Protein AF-A0A662HBY7-F1 (afdb_monomer)

Mean predicted aligned error: 5.35 Å

Nearest PDB structures (foldseek):
  6m6w-assembly1_F  TM=6.666E-01  e=3.853E-05  Shewanella oneidensis MR-1
  6m6u-assembly1_A  TM=6.411E-01  e=6.366E-05  Shewanella oneidensis MR-1
  3byr-assembly1_A-2  TM=6.290E-01  e=2.049E-02  Thermus thermophilus
  3byp-assembly1_B  TM=6.402E-01  e=2.987E-02  unclassified
  8f6e-assembly1_B  TM=6.772E-01  e=6.754E-02  Shewanella oneidensis

Solvent-accessible surface area (backbone atoms only — not comparable to full-atom values): 8621 Å² total; per-residue (Å²): 144,86,82,70,61,66,64,53,54,53,50,50,51,53,52,49,53,51,51,44,73,73,56,49,94,42,60,28,29,34,32,42,28,42,58,35,58,58,68,70,52,69,53,52,43,37,35,43,37,32,27,69,57,86,65,54,72,72,54,37,56,48,49,24,54,50,52,32,52,53,48,39,71,75,41,74,89,42,47,57,50,52,45,59,30,21,62,64,61,46,57,72,33,58,40,79,82,36,80,56,43,53,48,26,67,23,62,45,80,79,45,78,42,92,59,51,66,60,52,51,51,53,33,32,60,56,31,37,77,41,94,40,73,47,78,53,101,90,46,79,41,53,36,6,63,33,14,48,52,46,31,57,75,72,68,55,128

pLDDT: mean 88.48, std 12.11, range [32.59, 97.38]

Foldseek 3Di:
DPDPPVVVLVVLVVLVVLVCVVPPPFWAFWKWFPDCFQVVDDLETEIETEGQDDDDPVRQVVVQVVSQVVCCVVDPSHGYRYGYYYPVVLLVQLAAPHPCLRCLSDMDTSDHDDCSVVSNLVSLVVLLVDQHWDQDPVGIDRSNVSSVVHCVVVVND

Radius of gyration: 15.5 Å; Cα contacts (8 Å, |Δi|>4): 241; chains: 1; bounding box: 39×32×41 Å

Structure (mmCIF, N/CA/C/O backbone):
data_AF-A0A662HBY7-F1
#
_entry.id   AF-A0A662HBY7-F1
#
loop_
_atom_site.group_PDB
_atom_site.id
_atom_site.type_symbol
_atom_site.label_atom_id
_atom_site.label_alt_id
_atom_site.label_comp_id
_atom_site.label_asym_id
_atom_site.label_entity_id
_atom_site.label_seq_id
_atom_site.pdbx_PDB_ins_code
_atom_site.Cartn_x
_atom_site.Cartn_y
_atom_site.Cartn_z
_atom_site.occupancy
_atom_site.B_iso_or_equiv
_atom_site.auth_seq_id
_atom_site.auth_comp_id
_atom_site.auth_asym_id
_atom_site.auth_atom_id
_atom_site.pdbx_PDB_model_num
ATOM 1 N N . MET A 1 1 ? 23.186 -19.848 5.811 1.00 37.91 1 MET A N 1
ATOM 2 C CA . MET A 1 1 ? 22.537 -18.543 6.080 1.00 37.91 1 MET A CA 1
ATOM 3 C C . MET A 1 1 ? 21.022 -18.743 6.168 1.00 37.91 1 MET A C 1
ATOM 5 O O . MET A 1 1 ? 20.325 -18.551 5.186 1.00 37.91 1 MET A O 1
ATOM 9 N N . GLN A 1 2 ? 20.508 -19.195 7.313 1.00 35.00 2 GLN A N 1
ATOM 10 C CA . GLN A 1 2 ? 19.077 -19.433 7.564 1.00 35.00 2 GLN A CA 1
ATOM 11 C C . GLN A 1 2 ? 18.825 -19.051 9.026 1.00 35.00 2 GLN A C 1
ATOM 13 O O . GLN A 1 2 ? 19.196 -19.794 9.923 1.00 35.00 2 GLN A O 1
ATOM 18 N N . GLY A 1 3 ? 18.330 -17.841 9.281 1.00 32.59 3 GLY A N 1
ATOM 19 C CA . GLY A 1 3 ? 18.175 -17.356 10.663 1.00 32.59 3 GLY A CA 1
ATOM 20 C C . GLY A 1 3 ? 17.545 -15.973 10.822 1.00 32.59 3 GLY A C 1
ATOM 21 O O . GLY A 1 3 ? 17.105 -15.638 11.913 1.00 32.59 3 GLY A O 1
ATOM 22 N N . ARG A 1 4 ? 17.440 -15.169 9.750 1.00 45.69 4 ARG A N 1
ATOM 23 C CA . ARG A 1 4 ? 16.752 -13.858 9.781 1.00 45.69 4 ARG A CA 1
ATOM 24 C C . ARG A 1 4 ? 15.323 -13.874 9.220 1.00 45.69 4 ARG A C 1
ATOM 26 O O . ARG A 1 4 ? 14.601 -12.901 9.396 1.00 45.69 4 ARG A O 1
ATOM 33 N N . THR A 1 5 ? 14.909 -14.945 8.544 1.00 50.84 5 THR A N 1
ATOM 34 C CA . THR A 1 5 ? 13.653 -14.976 7.771 1.00 50.84 5 THR A CA 1
ATOM 35 C C . THR A 1 5 ? 12.410 -15.123 8.653 1.00 50.84 5 THR A C 1
ATOM 37 O O . THR A 1 5 ? 11.430 -14.419 8.425 1.00 50.84 5 THR A O 1
ATOM 40 N N . LEU A 1 6 ? 12.489 -15.945 9.710 1.00 51.16 6 LEU A N 1
ATOM 41 C CA . LEU A 1 6 ? 11.378 -16.203 10.640 1.00 51.16 6 LEU A CA 1
ATOM 42 C C . LEU A 1 6 ? 10.828 -14.916 11.274 1.00 51.16 6 LEU A C 1
ATOM 44 O O . LEU A 1 6 ? 9.619 -14.718 11.306 1.00 51.16 6 LEU A O 1
ATOM 48 N N . GLY A 1 7 ? 11.701 -13.987 11.680 1.00 78.25 7 GLY A N 1
ATOM 49 C CA . GLY A 1 7 ? 11.267 -12.742 12.318 1.00 78.25 7 GLY A CA 1
ATOM 50 C C . GLY A 1 7 ? 10.527 -11.779 11.383 1.00 78.25 7 GLY A C 1
ATOM 51 O O . GLY A 1 7 ? 9.643 -11.058 11.835 1.00 78.25 7 GLY A O 1
ATOM 52 N N . ARG A 1 8 ? 10.853 -11.750 10.081 1.00 82.06 8 ARG A N 1
ATOM 53 C CA . ARG A 1 8 ? 10.205 -10.833 9.123 1.00 82.06 8 ARG A CA 1
ATOM 54 C C . ARG A 1 8 ? 8.820 -11.324 8.721 1.00 82.06 8 ARG A C 1
ATOM 56 O O . ARG A 1 8 ? 7.890 -10.526 8.673 1.00 82.06 8 ARG A O 1
ATOM 63 N N . GLU A 1 9 ? 8.704 -12.612 8.426 1.00 85.25 9 GLU A N 1
ATOM 64 C CA . GLU A 1 9 ? 7.432 -13.224 8.046 1.00 85.25 9 GLU A CA 1
ATOM 65 C C . GLU A 1 9 ? 6.442 -13.181 9.212 1.00 85.25 9 GLU A C 1
ATOM 67 O O . GLU A 1 9 ? 5.323 -12.703 9.049 1.00 85.25 9 GLU A O 1
ATOM 72 N N . GLU A 1 10 ? 6.882 -13.549 10.420 1.00 89.12 10 GLU A N 1
ATOM 73 C CA . GLU A 1 10 ? 6.062 -13.433 11.627 1.00 89.12 10 GLU A CA 1
ATOM 74 C C . GLU A 1 10 ? 5.632 -11.980 11.877 1.00 89.12 10 GLU A C 1
ATOM 76 O O . GLU A 1 10 ? 4.469 -11.707 12.179 1.00 89.12 10 GLU A O 1
ATOM 81 N N . PHE A 1 11 ? 6.547 -11.025 11.698 1.00 89.19 11 PHE A N 1
ATOM 82 C CA . PHE A 1 11 ? 6.244 -9.606 11.836 1.00 89.19 11 PHE A CA 1
ATOM 83 C C . PHE A 1 11 ? 5.155 -9.142 10.857 1.00 89.19 11 PHE A C 1
ATOM 85 O O . PHE A 1 11 ? 4.197 -8.486 11.268 1.00 89.19 11 PHE A O 1
ATOM 92 N N . TYR A 1 12 ? 5.261 -9.513 9.580 1.00 92.31 12 TYR A N 1
ATOM 93 C CA . TYR A 1 12 ? 4.260 -9.177 8.569 1.00 92.31 12 TYR A CA 1
ATOM 94 C C . TYR A 1 12 ? 2.926 -9.890 8.795 1.00 92.31 12 TYR A C 1
ATOM 96 O O . TYR A 1 12 ? 1.884 -9.246 8.694 1.00 92.31 12 TYR A O 1
ATOM 104 N N . ASN A 1 13 ? 2.941 -11.158 9.202 1.00 93.69 13 ASN A N 1
ATOM 105 C CA . ASN A 1 13 ? 1.726 -11.891 9.555 1.00 93.69 13 ASN A CA 1
ATOM 106 C C . ASN A 1 13 ? 1.001 -11.236 10.736 1.00 93.69 13 ASN A C 1
ATOM 108 O O . ASN A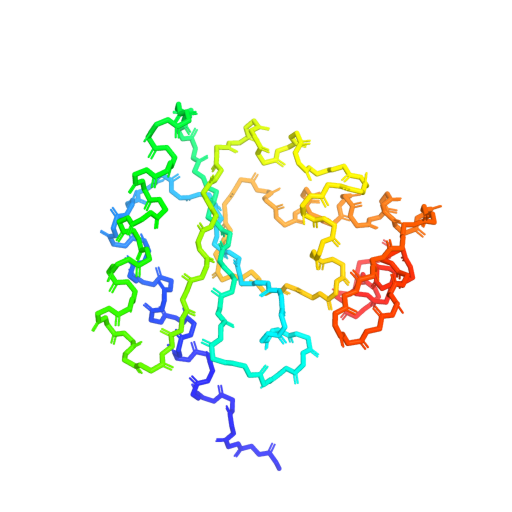 1 13 ? -0.220 -11.101 10.727 1.00 93.69 13 ASN A O 1
ATOM 112 N N . ARG A 1 14 ? 1.739 -10.749 11.739 1.00 94.19 14 ARG A N 1
ATOM 113 C CA . ARG A 1 14 ? 1.146 -10.010 12.862 1.00 94.19 14 ARG A CA 1
ATOM 114 C C . ARG A 1 14 ? 0.551 -8.667 12.432 1.00 94.19 14 ARG A C 1
ATOM 116 O O . ARG A 1 14 ? -0.499 -8.298 12.957 1.00 94.19 14 ARG A O 1
ATOM 123 N N . ILE A 1 15 ? 1.193 -7.939 11.512 1.00 94.25 15 ILE A N 1
ATOM 124 C CA . ILE A 1 15 ? 0.627 -6.705 10.934 1.00 94.25 15 ILE A CA 1
ATOM 125 C C . ILE A 1 15 ? -0.672 -7.028 10.202 1.00 94.25 15 ILE A C 1
ATOM 127 O O . ILE A 1 15 ? -1.692 -6.393 10.468 1.00 94.25 15 ILE A O 1
ATOM 131 N N . LEU A 1 16 ? -0.638 -8.031 9.323 1.00 95.69 16 LEU A N 1
ATOM 132 C CA . LEU A 1 16 ? -1.788 -8.450 8.537 1.00 95.69 16 LEU A CA 1
ATOM 133 C C . LEU A 1 16 ? -2.968 -8.821 9.437 1.00 95.69 16 LEU A C 1
ATOM 135 O O . LEU A 1 16 ? -4.049 -8.260 9.285 1.00 95.69 16 LEU A O 1
ATOM 139 N N . ASN A 1 17 ? -2.744 -9.698 10.417 1.00 95.31 17 ASN A N 1
ATOM 140 C CA . ASN A 1 17 ? -3.783 -10.129 11.349 1.00 95.31 17 ASN A CA 1
ATOM 141 C C . ASN A 1 17 ? -4.391 -8.946 12.107 1.00 95.31 17 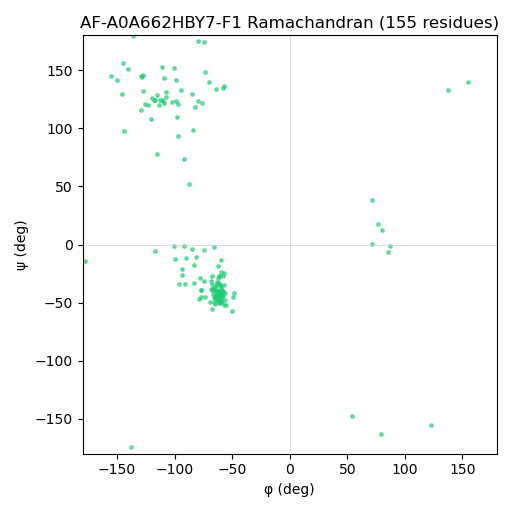ASN A C 1
ATOM 143 O O . ASN A 1 17 ? -5.603 -8.897 12.296 1.00 95.31 17 ASN A O 1
ATOM 147 N N . LEU A 1 18 ? -3.579 -7.966 12.518 1.00 95.25 18 LEU A N 1
ATOM 148 C CA . LEU A 1 18 ? -4.104 -6.768 13.169 1.00 95.25 18 LEU A CA 1
ATOM 149 C C . LEU A 1 18 ? -4.989 -5.952 12.219 1.00 95.25 18 LEU A C 1
ATOM 151 O O . LEU A 1 18 ? -6.061 -5.527 12.631 1.00 95.25 18 LEU A O 1
ATOM 155 N N . ILE A 1 19 ? -4.565 -5.736 10.971 1.00 95.62 19 ILE A N 1
ATOM 156 C CA . ILE A 1 19 ? -5.340 -4.966 9.986 1.00 95.62 19 ILE A CA 1
ATOM 157 C C . ILE A 1 19 ? -6.663 -5.669 9.668 1.00 95.62 19 ILE A C 1
ATOM 159 O O . ILE A 1 19 ? -7.711 -5.030 9.741 1.00 95.62 19 ILE A O 1
ATOM 163 N N . LEU A 1 20 ? -6.631 -6.976 9.390 1.00 94.69 20 LEU A N 1
ATOM 164 C CA . LEU A 1 20 ? -7.837 -7.758 9.108 1.00 94.69 20 LEU A CA 1
ATOM 165 C C . LEU A 1 20 ? -8.803 -7.755 10.300 1.00 94.69 20 LEU A C 1
ATOM 167 O O . LEU A 1 20 ? -9.994 -7.547 10.114 1.00 94.69 20 LEU A O 1
ATOM 171 N N . ASN A 1 21 ? -8.301 -7.871 11.533 1.00 93.88 21 ASN A N 1
ATOM 172 C CA . ASN A 1 21 ? -9.146 -7.794 12.730 1.00 93.88 21 ASN A CA 1
ATOM 173 C C . ASN A 1 21 ? -9.752 -6.398 12.962 1.00 93.88 21 ASN A C 1
ATOM 175 O O . ASN A 1 21 ? -10.780 -6.281 13.624 1.00 93.88 21 ASN A O 1
ATOM 179 N N . LEU A 1 22 ? -9.104 -5.329 12.484 1.00 93.62 22 LEU A N 1
ATOM 180 C CA . LEU A 1 22 ? -9.596 -3.956 12.638 1.00 93.62 22 LEU A CA 1
ATOM 181 C C . LEU A 1 22 ? -10.628 -3.569 11.574 1.00 93.62 22 LEU A C 1
ATOM 183 O O . LEU A 1 22 ? -11.486 -2.737 11.862 1.00 93.62 22 LEU A O 1
ATOM 187 N N . LEU A 1 23 ? -10.499 -4.103 10.358 1.00 89.88 23 LEU A N 1
ATOM 188 C CA . LEU A 1 23 ? -11.242 -3.649 9.174 1.00 89.88 23 LEU A CA 1
ATOM 189 C C . LEU A 1 23 ? -12.177 -4.720 8.582 1.00 89.88 23 LEU A C 1
ATOM 191 O O . LEU A 1 23 ? -12.964 -4.408 7.689 1.00 89.88 23 LEU A O 1
ATOM 195 N N . ASP A 1 24 ? -12.129 -5.943 9.111 1.00 78.69 24 ASP A N 1
ATOM 196 C CA . ASP A 1 24 ? -12.982 -7.081 8.757 1.00 78.69 24 ASP A CA 1
ATOM 197 C C . ASP A 1 24 ? -12.985 -7.399 7.240 1.00 78.69 24 ASP A C 1
ATOM 199 O O . ASP A 1 24 ? -11.973 -7.218 6.554 1.00 78.69 24 ASP A O 1
ATOM 203 N N . ALA A 1 25 ? -14.100 -7.894 6.689 1.00 72.00 25 ALA A N 1
ATOM 204 C CA . ALA A 1 25 ? -14.218 -8.389 5.313 1.00 72.00 25 ALA A CA 1
ATOM 205 C C . ALA A 1 25 ? -14.050 -7.326 4.209 1.00 72.00 25 ALA A C 1
ATOM 207 O O . ALA A 1 25 ? -14.076 -7.666 3.028 1.00 72.00 25 ALA A O 1
ATOM 208 N N . LYS A 1 26 ? -13.860 -6.056 4.576 1.00 87.94 26 LYS A N 1
ATOM 209 C CA . LYS A 1 26 ? -13.787 -4.914 3.653 1.00 87.94 26 LYS A CA 1
ATOM 210 C C . LYS A 1 26 ? -12.418 -4.736 3.008 1.00 87.94 26 LYS A C 1
ATOM 212 O O . LYS A 1 26 ? -12.266 -3.921 2.105 1.00 87.94 26 LYS A O 1
ATOM 217 N N . VAL A 1 27 ? -11.404 -5.452 3.492 1.00 95.81 27 VAL A N 1
ATOM 218 C CA . VAL A 1 27 ? -10.032 -5.336 2.991 1.00 95.81 27 VAL A CA 1
ATOM 219 C C . VAL A 1 27 ? -9.881 -6.131 1.698 1.00 95.81 27 VAL A C 1
ATOM 221 O O . VAL A 1 27 ? -10.094 -7.346 1.676 1.00 95.81 27 VAL A O 1
ATOM 224 N N . LEU A 1 28 ? -9.452 -5.445 0.639 1.00 96.12 28 LEU A N 1
ATOM 225 C CA . LEU A 1 28 ? -9.066 -6.028 -0.645 1.00 96.12 28 LEU A CA 1
ATOM 226 C C . LEU A 1 28 ? -7.557 -6.235 -0.746 1.00 96.12 28 LEU A C 1
ATOM 228 O O . LEU A 1 28 ? -7.108 -7.211 -1.329 1.00 96.12 28 LEU A O 1
ATOM 232 N N . GLY A 1 29 ? -6.749 -5.360 -0.155 1.00 96.69 29 GLY A N 1
ATOM 233 C CA . GLY A 1 29 ? -5.299 -5.485 -0.254 1.00 96.69 29 GLY A CA 1
ATOM 234 C C . GLY A 1 29 ? -4.577 -4.926 0.956 1.00 96.69 29 GLY A C 1
ATOM 235 O O . GLY A 1 29 ? -4.962 -3.890 1.491 1.00 96.69 29 GLY A O 1
ATOM 236 N N . VAL A 1 30 ? -3.511 -5.611 1.369 1.00 97.25 30 VAL A N 1
ATOM 237 C CA . VAL A 1 30 ? -2.543 -5.101 2.346 1.00 97.25 30 VAL A CA 1
ATOM 238 C C . VAL A 1 30 ? -1.156 -5.283 1.763 1.00 97.25 30 VAL A C 1
ATOM 240 O O . VAL A 1 30 ? -0.707 -6.408 1.539 1.00 97.25 30 VAL A O 1
ATOM 243 N N . ILE A 1 31 ? -0.472 -4.174 1.517 1.00 97.25 31 ILE A N 1
ATOM 244 C CA . ILE A 1 31 ? 0.828 -4.151 0.856 1.00 97.25 31 ILE A CA 1
ATOM 245 C C . ILE A 1 31 ? 1.799 -3.361 1.719 1.00 97.25 31 ILE A C 1
ATOM 247 O O . ILE A 1 31 ? 1.505 -2.249 2.149 1.00 97.25 31 ILE A O 1
ATOM 251 N N . VAL A 1 32 ? 2.978 -3.927 1.948 1.00 94.56 32 VAL A N 1
ATOM 252 C CA . VAL A 1 32 ? 4.117 -3.194 2.504 1.00 94.56 32 VAL A CA 1
ATOM 253 C C . VAL A 1 32 ? 4.957 -2.707 1.336 1.00 94.56 32 VAL A C 1
ATOM 255 O O . VAL A 1 32 ? 5.264 -3.488 0.435 1.00 94.56 32 VAL A O 1
ATOM 258 N N . PHE A 1 33 ? 5.363 -1.446 1.344 1.00 91.94 33 PHE A N 1
ATOM 259 C CA . PHE A 1 33 ? 6.242 -0.888 0.319 1.00 91.94 33 PHE A CA 1
ATOM 260 C C . PHE A 1 33 ? 7.317 0.004 0.944 1.00 91.94 33 PHE A C 1
ATOM 262 O O . PHE A 1 33 ? 7.496 0.020 2.162 1.00 91.94 33 PHE A O 1
ATOM 269 N N . GLY A 1 34 ? 8.108 0.661 0.099 1.00 83.44 34 GLY A N 1
ATOM 270 C CA . GLY A 1 34 ? 9.105 1.625 0.549 1.00 83.44 34 GLY A CA 1
ATOM 271 C C . GLY A 1 34 ? 10.397 0.998 1.075 1.00 83.44 34 GLY A C 1
ATOM 272 O O . GLY A 1 34 ? 10.738 -0.156 0.787 1.00 83.44 34 GLY A O 1
ATOM 273 N N . SER A 1 35 ? 11.170 1.810 1.801 1.00 73.56 35 SER A N 1
ATOM 274 C CA . SER A 1 35 ? 12.592 1.549 2.092 1.00 73.56 35 SER A CA 1
ATOM 275 C C . SER A 1 35 ? 12.842 0.248 2.838 1.00 73.56 35 SER A C 1
ATOM 277 O O . SER A 1 35 ? 13.770 -0.482 2.494 1.00 73.56 35 SER A O 1
ATOM 279 N N . ARG A 1 36 ? 11.953 -0.141 3.753 1.00 76.56 36 ARG A N 1
ATOM 280 C CA . ARG A 1 36 ? 12.068 -1.421 4.455 1.00 76.56 36 ARG A CA 1
ATOM 281 C C . ARG A 1 36 ? 11.982 -2.630 3.523 1.00 76.56 36 ARG A C 1
ATOM 283 O O . ARG A 1 36 ? 12.557 -3.675 3.826 1.00 76.56 36 ARG A O 1
ATOM 290 N N . VAL A 1 37 ? 11.277 -2.523 2.395 1.00 74.94 37 VAL A N 1
ATOM 291 C CA . VAL A 1 37 ? 11.178 -3.621 1.425 1.00 74.94 37 VAL A CA 1
ATOM 292 C C . VAL A 1 37 ? 12.430 -3.708 0.564 1.00 74.94 37 VAL A C 1
ATOM 294 O O . VAL A 1 37 ? 12.959 -4.808 0.404 1.00 74.94 37 VAL A O 1
ATOM 297 N N . TYR A 1 38 ? 12.906 -2.580 0.029 1.00 70.69 38 TYR A N 1
ATOM 298 C CA . TYR A 1 38 ? 13.990 -2.586 -0.957 1.00 70.69 38 TYR A CA 1
ATOM 299 C C . TYR A 1 38 ? 15.397 -2.415 -0.362 1.00 70.69 38 TYR A C 1
ATOM 301 O O . TYR A 1 38 ? 16.352 -2.910 -0.955 1.00 70.69 38 TYR A O 1
ATOM 309 N N . MET A 1 39 ? 15.544 -1.768 0.801 1.00 67.88 39 MET A N 1
ATOM 310 C CA . MET A 1 39 ? 16.817 -1.664 1.535 1.00 67.88 39 MET A CA 1
ATOM 311 C C . MET A 1 39 ? 16.981 -2.758 2.597 1.00 67.88 39 MET A C 1
ATOM 313 O O . MET A 1 39 ? 18.101 -3.047 3.000 1.00 67.88 39 MET A O 1
ATOM 317 N N . GLY A 1 40 ? 15.889 -3.378 3.063 1.00 64.50 40 GLY A N 1
ATOM 318 C CA . GLY A 1 40 ? 15.928 -4.401 4.121 1.00 64.50 40 GLY A CA 1
ATOM 319 C C . GLY A 1 40 ? 16.244 -3.860 5.523 1.00 64.50 40 GLY A C 1
ATOM 320 O O . GLY A 1 40 ? 16.265 -4.627 6.485 1.00 64.50 40 GLY A O 1
ATOM 321 N N . GLU A 1 41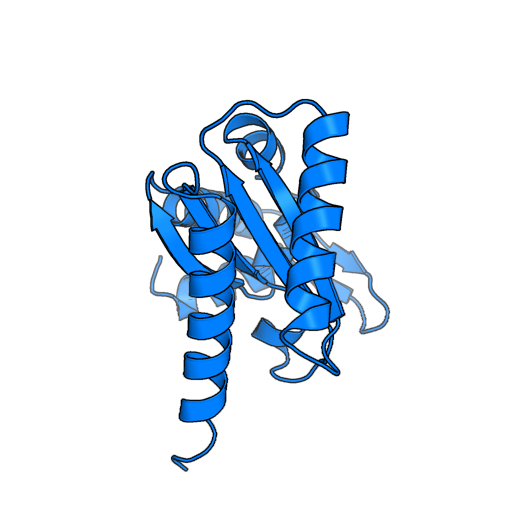 ? 16.439 -2.549 5.641 1.00 63.47 41 GLU A N 1
ATOM 322 C CA . GLU A 1 41 ? 16.727 -1.807 6.864 1.00 63.47 41 GLU A CA 1
ATOM 323 C C . GLU A 1 41 ? 15.754 -0.623 6.957 1.00 63.47 41 GLU A C 1
ATOM 325 O O . GLU A 1 41 ? 15.351 -0.064 5.936 1.00 63.47 41 GLU A O 1
ATOM 330 N N . GLY A 1 42 ? 15.333 -0.265 8.173 1.00 66.50 42 GLY A N 1
ATOM 331 C CA . GLY A 1 42 ? 14.397 0.839 8.402 1.00 66.50 42 GLY A CA 1
ATOM 332 C C . GLY A 1 42 ? 13.326 0.525 9.446 1.00 66.50 42 GLY A C 1
ATOM 333 O O . GLY A 1 42 ? 12.681 -0.530 9.421 1.00 66.50 42 GLY A O 1
ATOM 334 N N . ASN A 1 43 ? 13.127 1.470 10.366 1.00 69.81 43 ASN A N 1
ATOM 335 C CA . ASN A 1 43 ? 12.063 1.397 11.371 1.00 69.81 43 ASN A CA 1
ATOM 336 C C . ASN A 1 43 ? 10.714 1.881 10.831 1.00 69.81 43 ASN A C 1
ATOM 338 O O . ASN A 1 43 ? 9.688 1.537 11.418 1.00 69.81 43 ASN A O 1
ATOM 342 N N . ASP A 1 44 ? 10.723 2.618 9.720 1.00 85.19 44 ASP A N 1
ATOM 343 C CA . ASP A 1 44 ? 9.525 3.128 9.064 1.00 85.19 44 ASP A CA 1
ATOM 344 C C . ASP A 1 44 ? 8.955 2.061 8.120 1.00 85.19 44 ASP A C 1
ATOM 346 O O . ASP A 1 44 ? 9.677 1.432 7.340 1.00 85.19 44 ASP A O 1
ATOM 350 N N . ILE A 1 45 ? 7.660 1.795 8.259 1.00 89.69 45 ILE A N 1
ATOM 351 C CA . ILE A 1 45 ? 6.925 0.785 7.503 1.00 89.69 45 ILE A CA 1
ATOM 352 C C . ILE A 1 45 ? 5.814 1.503 6.756 1.00 89.69 45 ILE A C 1
ATOM 354 O O . ILE A 1 45 ? 4.826 1.913 7.368 1.00 89.69 45 ILE A O 1
ATOM 358 N N . ASP A 1 46 ? 5.974 1.609 5.442 1.00 93.12 46 ASP A N 1
ATOM 359 C CA . ASP A 1 46 ? 4.951 2.151 4.561 1.00 93.12 46 ASP A CA 1
ATOM 360 C C . ASP A 1 46 ? 3.937 1.046 4.239 1.00 93.12 46 ASP A C 1
ATOM 362 O O . ASP A 1 46 ? 4.281 -0.013 3.697 1.00 93.12 46 ASP A O 1
ATOM 366 N N . LEU A 1 47 ? 2.685 1.269 4.627 1.00 95.81 47 LEU A N 1
ATOM 367 C CA . LEU A 1 47 ? 1.568 0.352 4.443 1.00 95.81 47 LEU A CA 1
ATOM 368 C C . LEU A 1 47 ? 0.536 0.968 3.517 1.00 95.81 47 LEU A C 1
ATOM 370 O O . LEU A 1 47 ? 0.057 2.073 3.749 1.00 95.81 47 LEU A O 1
ATOM 374 N N . LEU A 1 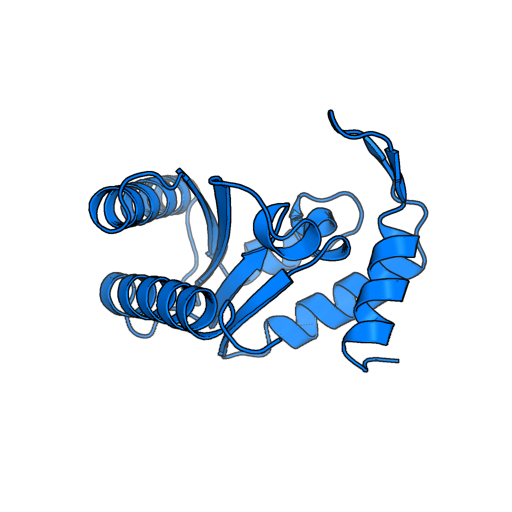48 ? 0.151 0.207 2.505 1.00 97.38 48 LEU A N 1
ATOM 375 C CA . LEU A 1 48 ? -0.964 0.509 1.628 1.00 97.38 48 LEU A CA 1
ATOM 376 C C . LEU A 1 48 ? -2.089 -0.479 1.934 1.00 97.38 48 LEU A C 1
ATOM 378 O O . LEU A 1 48 ? -1.896 -1.693 1.842 1.00 97.38 48 LEU A O 1
ATOM 382 N N . VAL A 1 49 ? -3.254 0.044 2.307 1.00 97.19 49 VAL A N 1
ATOM 383 C CA . VAL A 1 49 ? -4.463 -0.737 2.581 1.00 97.19 49 VAL A CA 1
ATOM 384 C C . VAL A 1 49 ? -5.540 -0.333 1.584 1.00 97.19 49 VAL A C 1
ATOM 386 O O . VAL A 1 49 ? -5.878 0.844 1.487 1.00 97.19 49 VAL A O 1
ATOM 389 N N . ILE A 1 50 ? -6.074 -1.306 0.851 1.00 97.19 50 ILE A N 1
ATOM 390 C CA . ILE A 1 50 ? -7.135 -1.097 -0.134 1.00 97.19 50 ILE A CA 1
ATOM 391 C C . ILE A 1 50 ? -8.426 -1.676 0.428 1.00 97.19 50 ILE A C 1
ATOM 393 O O . ILE A 1 50 ? -8.448 -2.841 0.836 1.00 97.19 50 ILE A O 1
ATOM 397 N N . LEU A 1 51 ? -9.480 -0.865 0.446 1.00 95.94 51 LEU A N 1
ATOM 398 C CA . LEU A 1 51 ? -10.816 -1.228 0.901 1.00 95.94 51 LEU A CA 1
ATOM 399 C C . LEU A 1 51 ? -11.802 -1.280 -0.269 1.00 95.94 51 LEU A C 1
ATOM 401 O O . LEU A 1 51 ? -11.617 -0.599 -1.277 1.00 95.94 51 LEU A O 1
ATOM 405 N N . ASP A 1 52 ? -12.838 -2.099 -0.113 1.00 94.44 52 ASP A N 1
ATOM 406 C CA . ASP A 1 52 ? -13.952 -2.204 -1.065 1.00 94.44 52 ASP A CA 1
ATOM 407 C C . ASP A 1 52 ? -14.952 -1.039 -0.926 1.00 94.44 52 ASP A C 1
ATOM 409 O O . ASP A 1 52 ? -15.566 -0.609 -1.898 1.00 94.44 52 ASP A O 1
ATOM 413 N N . ASP A 1 53 ? -15.075 -0.479 0.281 1.00 91.31 53 ASP A N 1
ATOM 414 C CA . ASP A 1 53 ? -15.952 0.661 0.554 1.00 91.31 53 ASP A CA 1
ATOM 415 C C . ASP A 1 53 ? -15.425 1.950 -0.095 1.00 91.31 53 ASP A C 1
ATOM 417 O O . ASP A 1 53 ? -14.235 2.252 -0.006 1.00 91.31 53 ASP A O 1
ATOM 421 N N . GLU A 1 54 ? -16.329 2.761 -0.646 1.00 92.94 54 GLU A N 1
ATOM 422 C CA . GLU A 1 54 ? -16.038 4.141 -1.052 1.00 92.94 54 GLU A CA 1
ATOM 423 C C . GLU A 1 54 ? -15.680 4.993 0.176 1.00 92.94 54 GLU A C 1
ATOM 425 O O . GLU A 1 54 ? -16.368 4.953 1.203 1.00 92.94 54 GLU A O 1
ATOM 430 N N . LEU A 1 55 ? -14.606 5.783 0.080 1.00 92.00 55 LEU A N 1
ATOM 431 C CA . LEU A 1 55 ? -14.086 6.551 1.208 1.00 92.00 55 LEU A CA 1
ATOM 432 C C . LEU A 1 55 ? -14.137 8.050 0.951 1.00 92.00 55 LEU A C 1
ATOM 434 O O . LEU A 1 55 ? -13.476 8.591 0.065 1.00 92.00 55 LEU A O 1
ATOM 438 N N . LYS A 1 56 ? -14.791 8.784 1.853 1.00 94.12 56 LYS A N 1
ATOM 439 C CA . LYS A 1 56 ? -14.630 10.241 1.888 1.00 94.12 56 LYS A CA 1
ATOM 440 C C . LYS A 1 56 ? -13.263 10.593 2.464 1.00 94.12 56 LYS A C 1
ATOM 442 O O . LYS A 1 56 ? -12.785 9.956 3.402 1.00 94.12 56 LYS A O 1
ATOM 447 N N . LEU A 1 57 ? -12.677 11.705 2.014 1.00 92.19 57 LEU A N 1
ATOM 448 C CA . LEU A 1 57 ? -11.367 12.185 2.487 1.00 92.19 57 LEU A CA 1
ATOM 449 C C . LEU A 1 57 ? -11.245 12.218 4.025 1.00 92.19 57 LEU A C 1
ATOM 451 O O . LEU A 1 57 ? -10.234 11.809 4.593 1.00 92.19 57 LEU A O 1
ATOM 455 N N . LYS A 1 58 ? -12.296 12.667 4.724 1.00 94.69 58 LYS A N 1
ATOM 456 C CA . LYS A 1 58 ? -12.313 12.727 6.194 1.00 94.69 58 LYS A CA 1
ATOM 457 C C . LYS A 1 58 ? -12.298 11.340 6.848 1.00 94.69 58 LYS A C 1
ATOM 459 O O . LYS A 1 58 ? -11.740 11.191 7.932 1.00 94.69 58 LYS A O 1
ATOM 464 N N . GLU A 1 59 ? -12.935 10.353 6.228 1.00 93.50 59 GLU A N 1
ATOM 465 C CA . GLU A 1 59 ? -12.971 8.966 6.705 1.00 93.50 59 GLU A CA 1
ATOM 466 C C . GLU A 1 59 ? -11.626 8.291 6.465 1.00 93.50 59 GLU A C 1
ATOM 468 O O . GLU A 1 59 ? -11.076 7.720 7.405 1.00 93.50 59 GLU A O 1
ATOM 473 N N . LYS A 1 60 ? -11.046 8.477 5.273 1.00 94.56 60 LYS A N 1
ATOM 474 C CA . LYS A 1 60 ? -9.687 8.041 4.937 1.00 94.56 60 LYS A CA 1
ATOM 475 C C . LYS A 1 60 ? -8.666 8.495 5.985 1.00 94.56 60 LYS A C 1
ATOM 477 O O . LYS A 1 60 ? -8.053 7.655 6.635 1.00 94.56 60 LYS A O 1
ATOM 482 N N . ILE A 1 61 ? -8.568 9.804 6.242 1.00 95.50 61 ILE A N 1
ATOM 483 C CA . ILE A 1 61 ? -7.603 10.365 7.212 1.00 95.50 61 ILE A CA 1
ATOM 484 C C . ILE A 1 61 ? -7.817 9.783 8.620 1.00 95.50 61 ILE A C 1
ATOM 486 O O . ILE A 1 61 ? -6.866 9.505 9.355 1.00 95.50 61 ILE A O 1
ATOM 490 N N . ARG A 1 62 ? -9.080 9.590 9.026 1.00 95.88 62 ARG A N 1
ATOM 491 C CA . ARG A 1 62 ? -9.411 8.990 10.328 1.00 95.88 62 ARG A CA 1
ATOM 492 C C . ARG A 1 62 ? -8.981 7.528 10.406 1.00 95.88 62 ARG A C 1
ATOM 494 O O . ARG A 1 62 ? -8.448 7.131 11.441 1.00 95.88 62 ARG A O 1
ATOM 501 N N . LEU A 1 63 ? -9.208 6.748 9.350 1.00 95.69 63 LEU A N 1
ATOM 502 C CA . LEU A 1 63 ? -8.808 5.344 9.274 1.00 95.69 63 LEU A CA 1
ATOM 503 C C . LEU A 1 63 ? -7.286 5.202 9.298 1.00 95.69 63 LEU A C 1
ATOM 505 O O . LEU A 1 63 ? -6.775 4.428 10.103 1.00 95.69 63 LEU A O 1
ATOM 509 N N . GLU A 1 64 ? -6.563 5.998 8.512 1.00 97.06 64 GLU A N 1
ATOM 510 C CA . GLU A 1 64 ? -5.094 6.026 8.500 1.00 97.06 64 GLU A CA 1
ATOM 511 C C . GLU A 1 64 ? -4.533 6.296 9.901 1.00 97.06 64 GLU A C 1
ATOM 513 O O . GLU A 1 64 ? -3.751 5.505 10.438 1.00 97.06 64 GLU A O 1
ATOM 518 N N . ALA A 1 65 ? -5.013 7.357 10.561 1.00 96.25 65 ALA A N 1
ATOM 519 C CA . ALA A 1 65 ? -4.589 7.706 11.913 1.00 96.25 65 ALA A CA 1
ATOM 520 C C . ALA A 1 65 ? -4.946 6.619 12.944 1.00 96.25 65 ALA A C 1
ATOM 522 O O . ALA A 1 65 ? -4.153 6.326 13.849 1.00 96.25 65 ALA A O 1
ATOM 523 N N . PHE A 1 66 ? -6.128 6.011 12.820 1.00 96.06 66 PHE A N 1
ATOM 524 C CA . PHE A 1 66 ? -6.583 4.936 13.697 1.00 96.06 66 PHE A CA 1
ATOM 525 C C . PHE A 1 66 ? -5.709 3.683 13.561 1.00 96.06 66 PHE A C 1
ATOM 527 O O . PHE A 1 66 ? -5.192 3.190 14.569 1.00 96.06 66 PHE A O 1
ATOM 534 N N . ILE A 1 67 ? -5.486 3.210 12.333 1.00 96.06 67 ILE A N 1
ATOM 535 C CA . ILE A 1 67 ? -4.668 2.029 12.037 1.00 96.06 67 ILE A CA 1
ATOM 536 C C . ILE A 1 67 ? -3.222 2.273 12.486 1.00 96.06 67 ILE A C 1
ATOM 538 O O . ILE A 1 67 ? -2.675 1.473 13.248 1.00 96.06 67 ILE A O 1
ATOM 542 N N . ALA A 1 68 ? -2.627 3.416 12.128 1.00 95.38 68 ALA A N 1
ATOM 543 C CA . ALA A 1 68 ? -1.268 3.774 12.536 1.00 95.38 68 ALA A CA 1
ATOM 544 C C . ALA A 1 68 ? -1.117 3.856 14.066 1.00 95.38 68 ALA A C 1
ATOM 546 O O . ALA A 1 68 ? -0.103 3.441 14.633 1.00 95.38 68 ALA A O 1
ATOM 547 N N . SER A 1 69 ? -2.125 4.373 14.777 1.00 95.00 69 SER A N 1
ATOM 548 C CA . SER A 1 69 ? -2.143 4.400 16.246 1.00 95.00 69 SER A CA 1
ATOM 549 C C . SER A 1 69 ? -2.172 2.992 16.848 1.00 95.00 69 SER A C 1
ATOM 551 O O . SER A 1 69 ? -1.414 2.702 17.777 1.00 95.00 69 SER A O 1
ATOM 553 N N . LYS A 1 70 ? -2.998 2.089 16.306 1.00 95.75 70 LYS A N 1
ATOM 554 C CA . LYS A 1 70 ? -3.074 0.692 16.761 1.00 95.75 70 LYS A CA 1
ATOM 555 C C . LYS A 1 70 ? -1.778 -0.067 16.485 1.00 95.75 70 LYS A C 1
ATOM 557 O O . LYS A 1 70 ? -1.269 -0.721 17.392 1.00 95.75 70 LYS A O 1
ATOM 562 N N . LEU A 1 71 ? -1.206 0.084 15.292 1.00 94.50 71 LEU A N 1
ATOM 563 C CA . LEU A 1 71 ? 0.069 -0.533 14.921 1.00 94.50 71 LEU A CA 1
ATOM 564 C C . LEU A 1 71 ? 1.206 -0.077 15.840 1.00 94.50 71 LEU A C 1
ATOM 566 O O . LEU A 1 71 ? 1.883 -0.918 16.425 1.00 94.50 71 LEU A O 1
ATOM 570 N N . ARG A 1 72 ? 1.363 1.233 16.071 1.00 92.50 72 ARG A N 1
ATOM 571 C CA . ARG A 1 72 ? 2.412 1.767 16.962 1.00 92.50 72 ARG A CA 1
ATOM 572 C C . ARG A 1 72 ? 2.305 1.266 18.402 1.00 92.50 72 ARG A C 1
ATOM 574 O O . ARG A 1 72 ? 3.323 1.049 19.055 1.00 92.50 72 ARG A O 1
ATOM 581 N N . ARG A 1 73 ? 1.086 1.067 18.915 1.00 92.56 73 ARG A N 1
ATOM 582 C CA . ARG A 1 73 ? 0.873 0.504 20.262 1.00 92.56 73 ARG A CA 1
ATOM 583 C C . ARG A 1 73 ? 1.283 -0.967 20.338 1.00 92.56 73 ARG A C 1
ATOM 585 O O . ARG A 1 73 ? 1.850 -1.379 21.346 1.00 92.56 73 ARG A O 1
ATOM 592 N N . THR A 1 74 ? 1.006 -1.734 19.286 1.00 92.12 74 THR A N 1
ATOM 593 C CA . THR A 1 74 ? 1.312 -3.170 19.212 1.00 92.12 74 THR A CA 1
ATOM 594 C C . THR A 1 74 ? 2.793 -3.439 18.931 1.00 92.12 74 THR A C 1
ATOM 596 O O . THR A 1 74 ? 3.376 -4.355 19.509 1.00 92.12 74 THR A O 1
ATOM 599 N N . PHE A 1 75 ? 3.417 -2.636 18.070 1.00 90.00 75 PHE A N 1
ATOM 600 C CA . PHE A 1 75 ? 4.790 -2.810 17.598 1.00 90.00 75 PHE A CA 1
ATOM 601 C C . PHE A 1 75 ? 5.662 -1.641 18.070 1.00 90.00 75 PHE A C 1
ATOM 603 O O . PHE A 1 75 ? 5.956 -0.708 17.322 1.00 90.00 75 PHE A O 1
ATOM 610 N N . LYS A 1 76 ? 6.066 -1.685 19.345 1.00 83.50 76 LYS A N 1
ATOM 611 C CA . LYS A 1 76 ? 6.935 -0.659 19.940 1.00 83.50 76 LYS A CA 1
ATOM 612 C C . LYS A 1 76 ? 8.257 -0.552 19.168 1.00 83.50 76 LYS A C 1
ATOM 614 O O . LYS A 1 76 ? 8.879 -1.566 18.870 1.00 83.50 76 LYS A O 1
ATOM 619 N N . GLY A 1 77 ? 8.690 0.678 18.888 1.00 81.50 77 GLY A N 1
ATOM 620 C CA . GLY A 1 77 ? 9.954 0.964 18.195 1.00 81.50 77 GLY A CA 1
ATOM 621 C C . GLY A 1 77 ? 9.876 0.980 16.664 1.00 81.50 77 GLY A C 1
ATOM 622 O O . GLY A 1 77 ? 10.884 1.269 16.026 1.00 81.50 77 GLY A O 1
ATOM 623 N N . ALA A 1 78 ? 8.703 0.718 16.077 1.00 85.44 78 ALA A N 1
ATOM 624 C CA . ALA A 1 78 ? 8.456 0.878 14.647 1.00 85.44 78 ALA A CA 1
ATOM 625 C C . ALA A 1 78 ? 7.532 2.074 14.370 1.00 85.44 78 ALA A C 1
ATOM 627 O O . ALA A 1 78 ? 6.581 2.333 15.117 1.00 85.44 78 ALA A O 1
ATOM 628 N N . THR A 1 79 ? 7.792 2.776 13.271 1.00 88.75 79 THR A N 1
ATOM 629 C CA . THR A 1 79 ? 6.902 3.806 12.729 1.00 88.75 79 THR A CA 1
ATOM 630 C C . THR A 1 79 ? 6.090 3.189 11.603 1.00 88.75 79 THR A C 1
ATOM 632 O O . THR A 1 79 ? 6.603 2.390 10.826 1.00 88.75 79 THR A O 1
ATOM 635 N N . PHE A 1 80 ? 4.822 3.567 11.501 1.00 92.12 80 PHE A N 1
ATOM 636 C CA . PHE A 1 80 ? 3.947 3.112 10.428 1.00 92.12 80 PHE A CA 1
ATOM 637 C C . PHE A 1 80 ? 3.400 4.331 9.709 1.00 92.12 80 PHE A C 1
ATOM 639 O O . PHE A 1 80 ? 2.729 5.147 10.348 1.00 92.12 80 PHE A O 1
ATOM 646 N N . ASP A 1 81 ? 3.692 4.430 8.418 1.00 93.94 81 ASP A N 1
ATOM 647 C CA . ASP A 1 81 ? 3.027 5.362 7.520 1.00 93.94 81 ASP A CA 1
ATOM 648 C C . ASP A 1 81 ? 1.940 4.588 6.776 1.00 93.94 81 ASP A C 1
ATOM 650 O O . ASP A 1 81 ? 2.226 3.658 6.024 1.00 93.94 81 ASP A O 1
ATOM 654 N N . VAL A 1 82 ? 0.681 4.879 7.091 1.00 96.06 82 VAL A N 1
ATOM 655 C CA . VAL A 1 82 ? -0.464 4.100 6.611 1.00 96.06 82 VAL A CA 1
ATOM 656 C C . VAL A 1 82 ? -1.224 4.939 5.609 1.00 96.06 82 VAL A C 1
ATO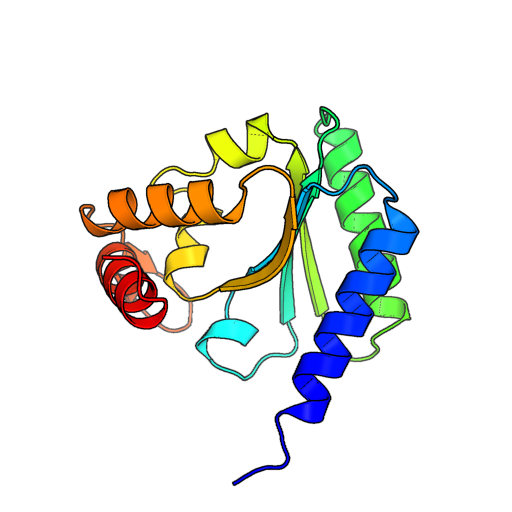M 658 O O . VAL A 1 82 ? -1.710 6.011 5.952 1.00 96.06 82 VAL A O 1
ATOM 661 N N . HIS A 1 83 ? -1.384 4.392 4.412 1.00 96.81 83 HIS A N 1
ATOM 662 C CA . HIS A 1 83 ? -2.164 4.964 3.327 1.00 96.81 83 HIS A CA 1
ATOM 663 C C . HIS A 1 83 ? -3.360 4.063 3.059 1.00 96.81 83 HIS A C 1
ATOM 665 O O . HIS A 1 83 ? -3.194 2.885 2.732 1.00 96.81 83 HIS A O 1
ATOM 671 N N . VAL A 1 84 ? -4.566 4.605 3.20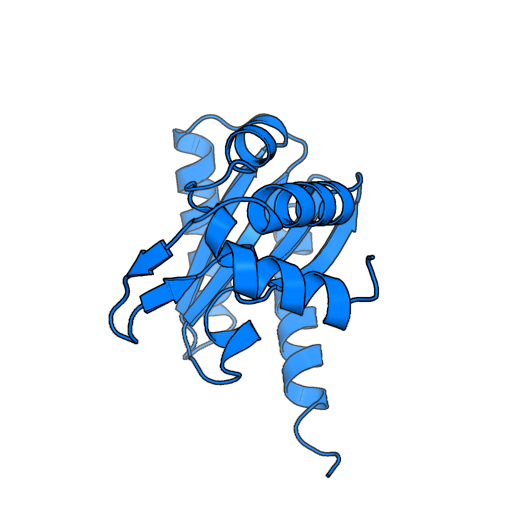4 1.00 96.81 84 VAL A N 1
ATOM 672 C CA . VAL A 1 84 ? -5.810 3.874 2.940 1.00 96.81 84 VAL A CA 1
ATOM 673 C C . VAL A 1 84 ? -6.423 4.393 1.646 1.00 96.81 84 VAL A C 1
ATOM 675 O O . VAL A 1 84 ? -6.565 5.599 1.443 1.00 96.81 84 VAL A O 1
ATOM 678 N N . PHE A 1 85 ? -6.801 3.483 0.761 1.00 96.38 85 PHE A N 1
ATOM 679 C CA . PHE A 1 85 ? -7.504 3.803 -0.472 1.00 96.38 85 PHE A CA 1
ATOM 680 C C . PHE A 1 85 ? -8.766 2.962 -0.591 1.00 96.38 85 PHE A C 1
ATOM 682 O O . PHE A 1 85 ? -8.788 1.805 -0.178 1.00 96.38 85 PHE A O 1
ATOM 689 N N . ASP A 1 86 ? -9.799 3.546 -1.179 1.00 95.81 86 ASP A N 1
ATOM 690 C CA . ASP A 1 86 ? -10.850 2.776 -1.824 1.00 95.81 86 ASP A CA 1
ATOM 691 C C . ASP A 1 86 ? -10.378 2.326 -3.216 1.00 95.81 86 ASP A C 1
ATOM 693 O O . ASP A 1 86 ? -9.288 2.681 -3.686 1.00 95.81 86 ASP A O 1
ATOM 697 N N . VAL A 1 87 ? -11.191 1.519 -3.894 1.00 95.62 87 VAL A N 1
ATOM 698 C CA . VAL A 1 87 ? -10.852 1.002 -5.226 1.00 95.62 87 VAL A CA 1
ATOM 699 C C . VAL A 1 87 ? -10.613 2.130 -6.232 1.00 95.62 87 VAL A C 1
ATOM 701 O O . VAL A 1 87 ? -9.684 2.036 -7.040 1.00 95.62 87 VAL A O 1
ATOM 704 N N . GLN A 1 88 ? -11.427 3.188 -6.192 1.00 94.94 88 GLN A N 1
ATOM 705 C CA . GLN A 1 88 ? -11.322 4.306 -7.125 1.00 94.94 88 GLN A CA 1
ATOM 706 C C . GLN A 1 88 ? -10.025 5.088 -6.906 1.00 94.94 88 GLN A C 1
ATOM 708 O O . GLN A 1 88 ? -9.214 5.199 -7.826 1.00 94.94 88 GLN A O 1
ATOM 713 N N . GLY A 1 89 ? -9.780 5.567 -5.687 1.00 95.62 89 GLY A N 1
ATOM 714 C CA . GLY A 1 89 ? -8.591 6.342 -5.362 1.00 95.62 89 GLY A CA 1
ATOM 715 C C . GLY A 1 89 ? -7.307 5.546 -5.582 1.00 95.62 89 GLY A C 1
ATOM 716 O O . GLY A 1 89 ? -6.295 6.114 -5.997 1.00 95.62 89 GLY A O 1
ATOM 717 N N . PHE A 1 90 ? -7.334 4.229 -5.355 1.00 96.81 90 PHE A N 1
ATOM 718 C CA . PHE A 1 90 ? -6.217 3.353 -5.696 1.00 96.81 90 PHE A CA 1
ATOM 719 C C . PHE A 1 90 ? -5.922 3.388 -7.200 1.00 96.81 90 PHE A C 1
ATOM 721 O O . PHE A 1 90 ? -4.784 3.636 -7.590 1.00 96.81 90 PHE A O 1
ATOM 728 N N . GLN A 1 91 ? -6.938 3.202 -8.048 1.00 95.56 91 GLN A N 1
ATOM 729 C CA . GLN A 1 91 ? -6.777 3.212 -9.506 1.00 95.56 91 GLN A CA 1
ATOM 730 C C . GLN A 1 91 ? -6.333 4.574 -10.043 1.00 95.56 91 GLN A C 1
ATOM 732 O O . GLN A 1 91 ? -5.442 4.629 -10.889 1.00 95.56 91 GLN A O 1
ATOM 737 N N . GLU A 1 92 ? -6.885 5.667 -9.518 1.00 95.06 92 GLU A N 1
ATOM 738 C CA . GLU A 1 92 ? -6.483 7.033 -9.878 1.00 95.06 92 GLU A CA 1
ATOM 739 C C . GLU A 1 92 ? -5.011 7.314 -9.542 1.00 95.06 92 GLU A C 1
ATOM 741 O O . GLU A 1 92 ? -4.353 8.110 -10.211 1.00 95.06 92 GLU A O 1
ATOM 746 N N . ASN A 1 93 ? -4.465 6.621 -8.538 1.00 95.50 93 ASN A N 1
ATOM 747 C CA . ASN A 1 93 ? -3.058 6.712 -8.164 1.00 95.50 93 ASN A CA 1
ATOM 748 C C . ASN A 1 93 ? -2.168 5.676 -8.865 1.00 95.50 93 ASN A C 1
ATOM 750 O O . ASN A 1 93 ? -0.960 5.713 -8.677 1.00 95.50 93 ASN A O 1
ATOM 754 N N . LEU A 1 94 ? -2.691 4.785 -9.709 1.00 96.00 94 LEU A N 1
ATOM 755 C CA . LEU A 1 94 ? -1.880 3.865 -10.519 1.00 96.00 94 LEU A CA 1
ATOM 756 C C . LEU A 1 94 ? -1.461 4.501 -11.853 1.00 96.00 94 LEU A C 1
ATOM 758 O O . LEU A 1 94 ? -1.630 3.928 -12.931 1.00 96.00 94 LEU A O 1
ATOM 762 N N . VAL A 1 95 ? -0.880 5.697 -11.772 1.00 93.38 95 VAL A N 1
ATOM 763 C CA . VAL A 1 95 ? -0.382 6.462 -12.925 1.00 93.38 95 VAL A CA 1
ATOM 764 C C . VAL A 1 95 ? 1.069 6.908 -12.711 1.00 93.38 95 VAL A C 1
ATOM 766 O O . VAL A 1 95 ? 1.454 7.193 -11.572 1.00 93.38 95 VAL A O 1
ATOM 769 N N . PRO A 1 96 ? 1.919 6.940 -13.756 1.00 90.69 96 PRO A N 1
ATOM 770 C CA . PRO A 1 96 ? 3.312 7.361 -13.618 1.00 90.69 96 PRO A CA 1
ATOM 771 C C . PRO A 1 96 ? 3.447 8.771 -13.034 1.00 90.69 96 PRO A C 1
ATOM 773 O O . PRO A 1 96 ? 2.731 9.686 -13.427 1.00 90.69 96 PRO A O 1
ATOM 776 N N . GLY A 1 97 ? 4.375 8.949 -12.093 1.00 86.38 97 GLY A N 1
ATOM 777 C CA . GLY A 1 97 ? 4.598 10.226 -11.403 1.00 86.38 97 GLY A CA 1
A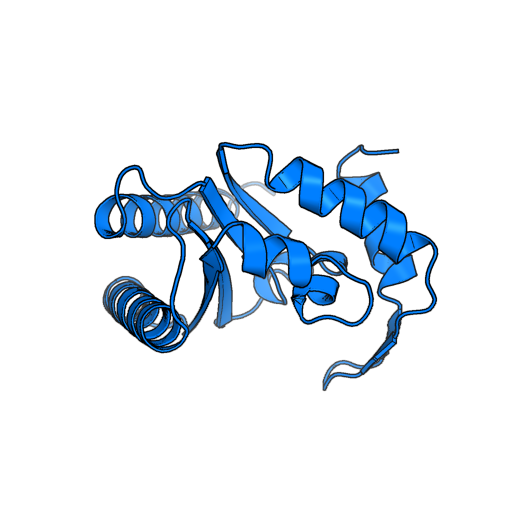TOM 778 C C . GLY A 1 97 ? 3.695 10.464 -10.188 1.00 86.38 97 GLY A C 1
ATOM 779 O O . GLY A 1 97 ? 3.919 11.418 -9.449 1.00 86.38 97 GLY A O 1
ATOM 780 N N . SER A 1 98 ? 2.722 9.587 -9.932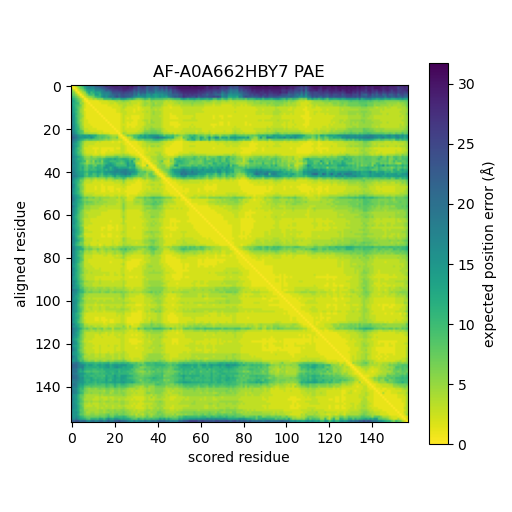 1.00 92.00 98 SER A N 1
ATOM 781 C CA . SER A 1 98 ? 1.925 9.600 -8.700 1.00 92.00 98 SER A CA 1
ATOM 782 C C . SER A 1 98 ? 2.701 9.069 -7.488 1.00 92.00 98 SER A C 1
ATOM 784 O O . SER A 1 98 ? 3.782 8.482 -7.622 1.00 92.00 98 SER A O 1
ATOM 786 N N . PHE A 1 99 ? 2.073 9.172 -6.314 1.00 89.44 99 PHE A N 1
ATOM 787 C CA . PHE A 1 99 ? 2.533 8.570 -5.064 1.00 89.44 99 PHE A CA 1
ATOM 788 C C . PHE A 1 99 ? 2.902 7.080 -5.200 1.00 89.44 99 PHE A C 1
ATOM 790 O O . PHE A 1 99 ? 3.973 6.662 -4.753 1.00 89.44 99 PHE A O 1
ATOM 797 N N . LEU A 1 100 ? 2.074 6.279 -5.882 1.00 94.31 100 LEU A N 1
ATOM 798 C CA . LEU A 1 100 ? 2.295 4.832 -5.997 1.00 94.31 100 LEU A CA 1
ATOM 799 C C . LEU A 1 100 ? 3.430 4.460 -6.957 1.00 94.31 100 LEU A C 1
ATOM 801 O O . LEU A 1 100 ? 3.837 3.299 -6.994 1.00 94.31 100 LEU A O 1
ATOM 805 N N . SER A 1 101 ? 4.039 5.425 -7.652 1.00 92.56 101 SER A N 1
ATOM 806 C CA . SER A 1 101 ? 5.274 5.187 -8.416 1.00 92.56 101 SER A CA 1
ATOM 807 C C . SER A 1 101 ? 6.408 4.646 -7.537 1.00 92.56 101 SER A C 1
ATOM 809 O O . SER A 1 101 ? 7.273 3.921 -8.028 1.00 92.56 101 SER A O 1
ATOM 811 N N . GLY A 1 102 ? 6.373 4.910 -6.224 1.00 89.81 102 GLY A N 1
ATOM 812 C CA . GLY A 1 102 ? 7.296 4.321 -5.252 1.00 89.81 102 GLY A CA 1
ATOM 813 C C . GLY A 1 102 ? 7.257 2.787 -5.184 1.00 89.81 102 GLY A C 1
ATOM 814 O O . GLY A 1 102 ? 8.271 2.178 -4.839 1.00 89.81 102 GLY A O 1
ATOM 815 N N . LEU A 1 103 ? 6.154 2.140 -5.591 1.00 94.12 103 LEU A N 1
ATOM 816 C CA . LEU A 1 103 ? 6.048 0.674 -5.667 1.00 94.12 103 LEU A CA 1
ATOM 817 C C . LEU A 1 103 ? 7.120 0.062 -6.580 1.00 94.12 103 LEU A C 1
ATOM 819 O O . LEU A 1 103 ? 7.535 -1.073 -6.352 1.00 94.12 103 LEU A O 1
ATOM 823 N N . ALA A 1 104 ? 7.613 0.816 -7.570 1.00 93.38 104 ALA A N 1
ATOM 824 C CA . ALA A 1 104 ? 8.678 0.382 -8.472 1.00 93.38 104 ALA A CA 1
ATOM 825 C C . ALA A 1 104 ? 9.991 0.049 -7.754 1.00 93.38 104 ALA A C 1
ATOM 827 O O . ALA A 1 104 ? 10.765 -0.773 -8.242 1.00 93.38 104 ALA A O 1
ATOM 828 N N . LEU A 1 105 ? 10.247 0.670 -6.600 1.00 90.12 105 LEU A N 1
ATOM 829 C CA . LEU A 1 105 ? 11.442 0.399 -5.803 1.00 90.12 105 LEU A CA 1
ATOM 830 C C . LEU A 1 105 ? 11.339 -0.946 -5.075 1.00 90.12 105 LEU A C 1
ATOM 832 O O . LEU A 1 105 ? 12.349 -1.622 -4.885 1.00 90.12 105 LEU A O 1
ATOM 836 N N . GLY A 1 106 ? 10.124 -1.357 -4.709 1.00 91.62 106 GLY A N 1
ATOM 837 C CA . GLY A 1 106 ? 9.847 -2.643 -4.087 1.00 91.62 106 GLY A CA 1
ATOM 838 C C . GLY A 1 106 ? 8.576 -2.623 -3.243 1.00 91.62 106 GLY A C 1
ATOM 839 O O . GLY A 1 106 ? 8.321 -1.679 -2.495 1.00 91.62 106 GLY A O 1
ATOM 840 N N . TYR A 1 107 ? 7.811 -3.709 -3.330 1.00 94.81 107 TYR A N 1
ATOM 841 C CA . TYR A 1 107 ? 6.640 -3.963 -2.499 1.00 94.81 107 TYR A CA 1
ATOM 842 C C . TYR A 1 107 ? 6.510 -5.457 -2.179 1.00 94.81 107 TYR A C 1
ATOM 8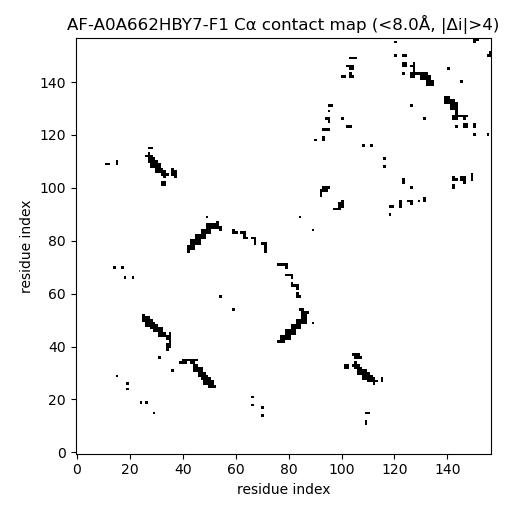44 O O . TYR A 1 107 ? 7.006 -6.315 -2.915 1.00 94.81 107 TYR A O 1
ATOM 852 N N . GLN A 1 108 ? 5.831 -5.753 -1.076 1.00 93.88 108 GLN A N 1
ATOM 853 C CA . GLN A 1 108 ? 5.443 -7.085 -0.639 1.00 93.88 108 GLN A CA 1
ATOM 854 C C . GLN A 1 108 ? 3.933 -7.085 -0.410 1.00 93.88 108 GLN A C 1
ATOM 856 O O . GLN A 1 108 ? 3.432 -6.342 0.433 1.00 93.88 108 GLN A O 1
ATOM 861 N N . VAL A 1 109 ? 3.218 -7.942 -1.132 1.00 95.81 109 VAL A N 1
ATOM 862 C CA . VAL A 1 109 ? 1.799 -8.196 -0.874 1.00 95.81 109 VAL A CA 1
ATOM 863 C C . VAL A 1 109 ? 1.706 -9.096 0.351 1.00 95.81 109 VAL A C 1
ATOM 865 O O . VAL A 1 109 ? 2.314 -10.166 0.382 1.00 95.81 109 VAL A O 1
ATOM 868 N N . LEU A 1 110 ? 1.009 -8.630 1.385 1.00 95.88 110 LEU A N 1
ATOM 869 C CA . LEU A 1 110 ? 0.689 -9.435 2.565 1.00 95.88 110 LEU A CA 1
ATOM 870 C C . LEU A 1 110 ? -0.655 -10.134 2.391 1.00 95.88 110 LEU A C 1
ATOM 872 O O . LEU A 1 110 ? -0.846 -11.239 2.885 1.00 95.88 110 LEU A O 1
ATOM 876 N N . TYR A 1 111 ? -1.582 -9.477 1.699 1.00 95.94 111 TYR A N 1
ATOM 877 C CA . TYR A 1 111 ? -2.917 -9.986 1.451 1.00 95.94 111 TYR A CA 1
ATOM 878 C C . TYR A 1 111 ? -3.512 -9.360 0.195 1.00 95.94 111 TYR A C 1
ATOM 880 O O . TYR A 1 111 ? -3.293 -8.178 -0.074 1.00 95.94 111 TYR A O 1
ATOM 888 N N . GLU A 1 112 ? -4.286 -10.166 -0.525 1.00 93.44 112 GLU A N 1
ATOM 889 C CA . GLU A 1 112 ? -4.875 -9.849 -1.820 1.00 93.44 112 GLU A CA 1
ATOM 890 C C . GLU A 1 112 ? -6.253 -10.510 -1.957 1.00 93.44 112 GLU A C 1
ATOM 892 O O . GLU A 1 112 ? -6.402 -11.724 -1.800 1.00 93.44 112 GLU A O 1
ATOM 897 N N . ARG A 1 113 ? -7.237 -9.706 -2.350 1.00 91.56 113 ARG A N 1
ATOM 898 C CA . ARG A 1 113 ? -8.501 -10.078 -2.982 1.00 91.56 113 ARG A CA 1
ATOM 899 C C . ARG A 1 113 ? -8.822 -9.041 -4.062 1.00 91.56 113 ARG A C 1
ATOM 901 O O . ARG A 1 113 ? -8.439 -7.883 -3.952 1.00 91.56 113 ARG A O 1
ATOM 908 N N . GLY A 1 114 ? -9.539 -9.442 -5.110 1.00 84.44 114 GLY A N 1
ATOM 909 C CA . GLY A 1 114 ? -10.035 -8.495 -6.121 1.00 84.44 114 GLY A CA 1
ATOM 910 C C . GLY A 1 114 ? -9.001 -7.984 -7.139 1.00 84.44 114 GLY A C 1
ATOM 911 O O . GLY A 1 114 ? -9.259 -6.976 -7.793 1.00 84.44 114 GLY A O 1
ATOM 912 N N . GLY A 1 115 ? -7.855 -8.659 -7.302 1.00 93.31 115 GLY A N 1
ATOM 913 C CA . GLY A 1 115 ? -6.880 -8.358 -8.365 1.00 93.31 115 GLY A CA 1
ATOM 914 C C . GLY A 1 115 ? -6.100 -7.053 -8.161 1.00 93.31 115 GLY A C 1
ATOM 915 O O . GLY A 1 115 ? -5.858 -6.306 -9.112 1.00 93.31 115 GLY A O 1
ATOM 916 N N . VAL A 1 116 ? -5.734 -6.746 -6.917 1.00 95.25 116 VAL A N 1
ATOM 917 C CA . VAL A 1 116 ? -4.926 -5.579 -6.541 1.00 95.25 116 VAL A CA 1
ATOM 918 C C . VAL A 1 116 ? -3.500 -5.674 -7.110 1.00 95.25 116 VAL A C 1
ATOM 920 O O . VAL A 1 116 ? -3.044 -4.729 -7.753 1.00 95.25 116 VAL A O 1
ATOM 923 N N . GLU A 1 117 ? -2.793 -6.791 -6.938 1.00 95.69 117 GLU A N 1
ATOM 924 C CA . GLU A 1 117 ? -1.432 -7.012 -7.435 1.00 95.69 117 GLU A CA 1
ATOM 925 C C . GLU A 1 117 ? -1.405 -7.037 -8.961 1.00 95.69 117 GLU A C 1
ATOM 927 O O . GLU A 1 117 ? -0.491 -6.466 -9.552 1.00 95.69 117 GLU A O 1
ATOM 932 N N . GLU A 1 118 ? -2.429 -7.583 -9.623 1.00 95.69 118 GLU A N 1
ATOM 933 C CA . GLU A 1 118 ? -2.534 -7.512 -11.086 1.00 95.69 118 GLU A CA 1
ATOM 934 C C . GLU A 1 118 ? -2.564 -6.054 -11.574 1.00 95.69 118 GLU A C 1
ATOM 936 O O . GLU A 1 118 ? -1.834 -5.679 -12.498 1.00 95.69 118 GLU A O 1
ATOM 941 N N . LYS A 1 119 ? -3.347 -5.192 -10.912 1.00 96.69 119 LYS A N 1
ATOM 942 C CA . LYS A 1 119 ? -3.381 -3.753 -11.215 1.00 96.69 119 LYS A CA 1
ATOM 943 C C . LYS A 1 119 ? -2.017 -3.097 -10.980 1.00 96.69 119 LYS A C 1
ATOM 945 O O . LYS A 1 119 ? -1.584 -2.302 -11.815 1.00 96.69 119 LYS A O 1
ATOM 950 N N . ILE A 1 120 ? -1.305 -3.465 -9.912 1.00 96.88 120 ILE A N 1
ATOM 951 C CA . ILE A 1 120 ? 0.063 -2.981 -9.642 1.00 96.88 120 ILE A CA 1
ATOM 952 C C . ILE A 1 120 ? 1.032 -3.441 -10.730 1.00 96.88 120 ILE A C 1
ATOM 954 O O . ILE A 1 120 ? 1.831 -2.643 -11.212 1.00 96.88 120 ILE A O 1
ATOM 958 N N . ILE A 1 121 ? 0.969 -4.702 -11.154 1.00 96.69 121 ILE A N 1
ATOM 959 C CA . ILE A 1 121 ? 1.824 -5.247 -12.214 1.00 96.69 121 ILE A CA 1
ATOM 960 C C . ILE A 1 121 ? 1.583 -4.495 -13.524 1.00 96.69 121 ILE A C 1
ATOM 962 O O . ILE A 1 121 ? 2.543 -4.066 -14.165 1.00 96.69 121 ILE A O 1
ATOM 966 N N . ASN A 1 122 ? 0.323 -4.281 -13.906 1.00 96.38 122 ASN A N 1
ATOM 967 C CA . ASN A 1 122 ? -0.028 -3.530 -15.112 1.00 96.38 122 ASN A CA 1
ATOM 968 C C . ASN A 1 122 ? 0.456 -2.077 -15.038 1.00 96.38 122 ASN A C 1
ATOM 970 O O . ASN A 1 122 ? 1.029 -1.559 -16.000 1.00 96.38 122 ASN A O 1
ATOM 974 N N . PHE A 1 123 ? 0.318 -1.444 -13.875 1.00 96.50 123 PHE A N 1
ATOM 975 C CA . PHE A 1 123 ? 0.890 -0.131 -13.617 1.00 96.50 123 PHE A CA 1
ATOM 976 C C . PHE A 1 123 ? 2.417 -0.118 -13.783 1.00 96.50 123 PHE A C 1
ATOM 978 O O . PHE A 1 123 ? 2.943 0.727 -14.504 1.00 96.50 123 PHE A O 1
ATOM 985 N N . LEU A 1 124 ? 3.138 -1.075 -13.192 1.00 96.25 124 LEU A N 1
ATOM 986 C CA . LEU A 1 124 ? 4.595 -1.170 -13.312 1.00 96.25 124 LEU A CA 1
ATOM 987 C C . LEU A 1 124 ? 5.042 -1.432 -14.755 1.00 96.25 124 LEU A C 1
ATOM 989 O O . LEU A 1 124 ? 6.056 -0.881 -15.184 1.00 96.25 124 LEU A O 1
ATOM 993 N N . LYS A 1 125 ? 4.281 -2.217 -15.530 1.00 95.31 125 LYS A N 1
ATOM 994 C CA . LYS A 1 125 ? 4.526 -2.422 -16.967 1.00 95.31 125 LYS A CA 1
ATOM 995 C C . LYS A 1 125 ? 4.436 -1.101 -17.729 1.00 95.31 125 LYS A C 1
ATOM 997 O O . LYS A 1 125 ? 5.292 -0.830 -18.571 1.00 95.31 125 LYS A O 1
ATOM 1002 N N . ASN A 1 126 ? 3.456 -0.260 -17.407 1.00 94.38 126 ASN A N 1
ATOM 1003 C CA . ASN A 1 126 ? 3.322 1.069 -18.004 1.00 94.38 126 ASN A CA 1
ATOM 1004 C C . ASN A 1 126 ? 4.445 2.007 -17.545 1.00 94.38 126 ASN A C 1
ATOM 1006 O O . ASN A 1 126 ? 5.138 2.578 -18.382 1.00 94.38 126 ASN A O 1
ATOM 1010 N N . LEU A 1 127 ? 4.705 2.084 -16.238 1.00 94.19 127 LEU A N 1
ATOM 1011 C CA . LEU A 1 127 ? 5.777 2.895 -15.660 1.00 94.19 127 LEU A CA 1
ATOM 1012 C C . LEU A 1 127 ? 7.158 2.534 -16.228 1.00 94.19 127 LEU A C 1
ATOM 1014 O O . LEU A 1 127 ? 7.984 3.418 -16.424 1.00 94.19 127 LEU A O 1
ATOM 1018 N N . SER A 1 128 ? 7.406 1.258 -16.546 1.00 93.69 128 SER A N 1
ATOM 1019 C CA . SER A 1 128 ? 8.679 0.797 -17.120 1.00 93.69 128 SER A CA 1
ATOM 1020 C C . SER A 1 128 ? 9.013 1.394 -18.492 1.00 93.69 128 SER A C 1
ATOM 1022 O O . SER A 1 128 ? 10.173 1.380 -18.903 1.00 93.69 128 SER A O 1
ATOM 1024 N N . LYS A 1 129 ? 8.006 1.931 -19.190 1.00 92.56 129 LYS A N 1
ATOM 1025 C CA . LYS A 1 129 ? 8.148 2.585 -20.496 1.00 92.56 129 LYS A CA 1
ATOM 1026 C C . LYS A 1 129 ? 8.407 4.088 -20.366 1.00 92.56 129 LYS A C 1
ATOM 1028 O O . LYS A 1 129 ? 8.781 4.723 -21.347 1.00 92.56 129 LYS A O 1
ATOM 1033 N N . GLU A 1 130 ? 8.234 4.644 -19.170 1.00 88.69 130 GLU A N 1
ATOM 1034 C CA . GLU A 1 130 ? 8.316 6.075 -18.900 1.00 88.69 130 GLU A CA 1
ATOM 1035 C C . GLU A 1 130 ? 9.662 6.474 -18.289 1.00 88.69 130 GLU A C 1
ATOM 1037 O O . GLU A 1 130 ? 10.307 5.719 -17.555 1.00 88.69 130 GLU A O 1
ATOM 1042 N N . ARG A 1 131 ? 10.076 7.722 -18.529 1.00 80.81 131 ARG A N 1
ATOM 1043 C CA . ARG A 1 131 ? 11.229 8.331 -17.846 1.00 80.81 131 ARG A CA 1
ATOM 1044 C C . ARG A 1 131 ? 10.766 9.073 -16.594 1.00 80.81 131 ARG A C 1
ATOM 1046 O O . ARG A 1 131 ? 10.731 10.298 -16.568 1.00 80.81 131 ARG A O 1
ATOM 1053 N N . CYS A 1 132 ? 10.405 8.323 -15.556 1.00 83.00 132 CYS A N 1
ATOM 1054 C CA . CYS A 1 132 ? 10.039 8.890 -14.260 1.00 83.00 132 CYS A CA 1
ATOM 1055 C C . CYS A 1 132 ? 11.239 8.863 -13.303 1.00 83.00 132 CYS A C 1
ATOM 1057 O O . CYS A 1 132 ? 11.775 7.794 -13.007 1.00 83.00 132 CYS A O 1
ATOM 1059 N N . THR A 1 133 ? 11.657 10.032 -12.819 1.00 85.56 133 THR A N 1
ATOM 1060 C CA . THR A 1 133 ? 12.807 10.175 -11.919 1.00 85.56 133 THR A CA 1
ATOM 1061 C C . THR A 1 133 ? 12.346 10.634 -10.541 1.00 85.56 133 THR A C 1
ATOM 1063 O O . THR A 1 133 ? 11.715 11.679 -10.414 1.00 85.56 133 THR A O 1
ATOM 1066 N N . LEU A 1 134 ? 12.691 9.874 -9.503 1.00 82.69 134 LEU A N 1
ATOM 1067 C CA . LEU A 1 134 ? 12.483 10.244 -8.107 1.00 82.69 134 LEU A CA 1
ATOM 1068 C C . LEU A 1 134 ? 13.781 10.794 -7.521 1.00 82.69 134 LEU A C 1
ATOM 1070 O O . LEU A 1 134 ? 14.796 10.098 -7.494 1.00 82.69 134 LEU A O 1
ATOM 1074 N N . HIS A 1 135 ? 13.726 12.010 -6.990 1.00 82.19 135 HIS A N 1
ATOM 1075 C CA . HIS A 1 135 ? 14.806 12.584 -6.195 1.00 82.19 135 HIS A CA 1
ATOM 1076 C C . HIS A 1 135 ? 14.441 12.497 -4.714 1.00 82.19 135 HIS A C 1
ATOM 1078 O O . HIS A 1 135 ? 13.407 13.012 -4.293 1.00 82.19 135 HIS A O 1
ATOM 1084 N N . ASN A 1 136 ? 15.279 11.841 -3.916 1.00 77.38 136 ASN A N 1
ATOM 1085 C CA . ASN A 1 136 ? 15.127 11.783 -2.465 1.00 77.38 136 ASN A CA 1
ATOM 1086 C C . ASN A 1 136 ? 16.479 12.002 -1.768 1.00 77.38 136 ASN A C 1
ATOM 1088 O O . ASN A 1 136 ? 17.514 12.154 -2.415 1.00 77.38 136 ASN A O 1
ATOM 1092 N N . LYS A 1 137 ? 16.487 11.993 -0.429 1.00 75.50 137 LYS A N 1
ATOM 1093 C CA . LYS A 1 137 ? 17.711 12.177 0.377 1.00 75.50 137 LYS A CA 1
ATOM 1094 C C . LYS A 1 137 ? 18.807 11.128 0.124 1.00 75.50 137 LYS A C 1
ATOM 1096 O O . LYS A 1 137 ? 19.934 11.320 0.560 1.00 75.50 137 LYS A O 1
ATOM 1101 N N . TYR A 1 138 ? 18.475 10.028 -0.553 1.00 73.44 138 TYR A N 1
ATOM 1102 C CA . TYR A 1 138 ? 19.387 8.937 -0.898 1.00 73.44 138 TYR A CA 1
ATOM 1103 C C . TYR A 1 138 ? 19.877 9.002 -2.351 1.00 73.44 138 TYR A C 1
ATOM 1105 O O . TYR A 1 138 ? 20.658 8.149 -2.763 1.00 73.44 138 TYR A O 1
ATOM 1113 N N . GLY A 1 139 ? 19.422 9.985 -3.133 1.00 82.19 139 GLY A N 1
ATOM 1114 C CA . GLY A 1 139 ? 19.853 10.212 -4.507 1.00 82.19 139 GLY A CA 1
ATOM 1115 C C . GLY A 1 139 ? 18.710 10.201 -5.516 1.00 82.19 139 GLY A C 1
ATOM 1116 O O . GLY A 1 139 ? 17.552 10.488 -5.205 1.00 82.19 139 GLY A O 1
ATOM 1117 N N . THR A 1 140 ? 19.075 9.889 -6.755 1.00 86.69 140 THR A N 1
ATOM 1118 C CA . THR A 1 140 ? 18.204 9.962 -7.927 1.00 86.69 140 THR A CA 1
ATOM 1119 C C . THR A 1 140 ? 17.905 8.560 -8.438 1.00 86.69 140 THR A C 1
ATOM 1121 O O . THR A 1 140 ? 18.822 7.812 -8.768 1.00 86.69 140 THR A O 1
ATOM 1124 N N . TRP A 1 141 ? 16.623 8.220 -8.542 1.00 86.69 141 TRP A N 1
ATOM 1125 C CA . TRP A 1 141 ? 16.148 6.890 -8.914 1.00 86.69 141 TRP A CA 1
ATOM 1126 C C . TRP A 1 141 ? 15.321 6.968 -10.195 1.00 86.69 141 TRP A C 1
ATOM 1128 O O . TRP A 1 141 ? 14.343 7.709 -10.252 1.00 86.69 141 TRP A O 1
ATOM 1138 N N . ASN A 1 142 ? 15.670 6.183 -11.215 1.00 90.88 142 ASN A N 1
ATOM 1139 C CA . ASN A 1 142 ? 14.838 6.037 -12.412 1.00 90.88 142 ASN A CA 1
ATOM 1140 C C . ASN A 1 142 ? 13.765 4.971 -12.154 1.00 90.88 142 ASN A C 1
ATOM 1142 O O . ASN A 1 142 ? 14.028 3.771 -12.246 1.00 90.88 142 ASN A O 1
ATOM 1146 N N . LEU A 1 143 ? 12.555 5.406 -11.814 1.00 91.50 143 LEU A N 1
ATOM 1147 C CA . LEU A 1 143 ? 11.461 4.520 -11.429 1.00 91.50 143 LEU A CA 1
ATOM 1148 C C . LEU A 1 143 ? 11.031 3.585 -12.564 1.00 91.50 143 LEU A C 1
ATOM 1150 O O . LEU A 1 143 ? 10.682 2.443 -12.285 1.00 91.50 143 LEU A O 1
ATOM 1154 N N . GLY A 1 144 ? 11.125 4.007 -13.829 1.00 92.75 144 GLY A N 1
ATOM 1155 C CA . GLY A 1 144 ? 10.845 3.126 -14.967 1.00 92.75 144 GLY A CA 1
ATOM 1156 C C . GLY A 1 144 ? 11.842 1.965 -15.055 1.00 92.75 144 GLY A C 1
ATOM 1157 O O . GLY A 1 144 ? 11.461 0.799 -15.176 1.00 92.75 144 GLY A O 1
ATOM 1158 N N . PHE A 1 145 ? 13.131 2.257 -14.872 1.00 92.25 145 PHE A N 1
ATOM 1159 C CA . PHE A 1 145 ? 14.170 1.228 -14.801 1.00 92.25 145 PHE A CA 1
ATOM 1160 C C . PHE A 1 145 ? 13.969 0.278 -13.608 1.00 92.25 145 PHE A C 1
ATOM 1162 O O . PHE A 1 145 ? 14.076 -0.941 -13.759 1.00 92.25 145 PHE A O 1
ATOM 1169 N N . HIS A 1 146 ? 13.628 0.814 -12.433 1.00 92.25 146 HIS A N 1
ATOM 1170 C CA . HIS A 1 146 ? 13.356 -0.004 -11.248 1.00 92.25 146 HIS A CA 1
ATOM 1171 C C . HIS A 1 146 ? 12.106 -0.878 -11.409 1.00 92.25 146 HIS A C 1
ATOM 1173 O O . HIS A 1 146 ? 12.153 -2.057 -11.056 1.00 92.25 146 HIS A O 1
ATOM 1179 N N . ALA A 1 147 ? 11.044 -0.359 -12.032 1.00 93.88 147 ALA A N 1
ATOM 1180 C CA . ALA A 1 147 ? 9.845 -1.128 -12.353 1.00 93.88 147 ALA A CA 1
ATOM 1181 C C . ALA A 1 147 ? 10.177 -2.336 -13.243 1.00 93.88 147 ALA A C 1
ATOM 1183 O O . ALA A 1 147 ? 9.751 -3.452 -12.947 1.00 93.88 147 ALA A O 1
ATOM 1184 N N . LEU A 1 148 ? 11.012 -2.148 -14.274 1.00 93.81 148 LEU A N 1
ATOM 1185 C CA . LEU A 1 148 ? 11.469 -3.239 -15.140 1.00 93.81 148 LEU A CA 1
ATOM 1186 C C . LEU A 1 148 ? 12.239 -4.319 -14.362 1.00 93.81 148 LEU A C 1
ATOM 1188 O O . LEU A 1 148 ? 12.016 -5.513 -14.568 1.00 93.81 148 LEU A O 1
ATOM 1192 N N . ILE A 1 149 ? 13.151 -3.918 -13.470 1.00 92.75 149 ILE A N 1
ATOM 1193 C CA . ILE A 1 149 ? 13.902 -4.862 -12.628 1.00 92.75 149 ILE A CA 1
ATOM 1194 C C . ILE A 1 149 ? 12.954 -5.640 -11.716 1.00 92.75 149 ILE A C 1
ATOM 1196 O O . ILE A 1 149 ? 13.092 -6.858 -11.582 1.00 92.75 149 ILE A O 1
ATOM 1200 N N . LEU A 1 150 ? 12.005 -4.952 -11.084 1.00 93.19 150 LEU A N 1
ATOM 1201 C CA . LEU A 1 150 ? 11.063 -5.560 -10.155 1.00 93.19 150 LEU A CA 1
ATOM 1202 C C . LEU A 1 150 ? 10.156 -6.581 -10.852 1.00 93.19 150 LEU A C 1
ATOM 1204 O O . LEU A 1 150 ? 10.009 -7.696 -10.354 1.00 93.19 150 LEU A O 1
ATOM 1208 N N . LEU A 1 151 ? 9.622 -6.236 -12.027 1.00 93.69 151 LEU A N 1
ATOM 1209 C CA . LEU A 1 151 ? 8.827 -7.138 -12.864 1.00 93.69 151 LEU A CA 1
ATOM 1210 C C . LEU A 1 151 ? 9.599 -8.420 -13.207 1.00 93.69 151 LEU A C 1
ATOM 1212 O O . LEU A 1 151 ? 9.104 -9.522 -12.971 1.00 93.69 151 LEU A O 1
ATOM 1216 N N . LYS A 1 152 ? 10.859 -8.286 -13.649 1.00 92.50 152 LYS A N 1
ATOM 1217 C CA . LYS A 1 152 ? 11.740 -9.433 -13.929 1.00 92.50 152 LYS A CA 1
ATOM 1218 C C . LYS A 1 152 ? 11.978 -10.300 -12.695 1.00 92.50 152 LYS A C 1
ATOM 1220 O O . LYS A 1 152 ? 11.900 -11.520 -12.791 1.00 92.50 152 LYS A O 1
ATOM 1225 N N . ARG A 1 153 ? 12.248 -9.688 -11.536 1.00 89.19 153 ARG A N 1
ATOM 1226 C CA . ARG A 1 153 ? 12.462 -10.413 -10.269 1.00 89.19 153 ARG A CA 1
ATOM 1227 C C . ARG A 1 153 ? 11.227 -11.187 -9.818 1.00 89.19 153 ARG A C 1
ATOM 1229 O O . ARG A 1 153 ? 11.374 -12.250 -9.230 1.00 89.19 153 ARG A O 1
ATOM 1236 N N . LYS A 1 154 ? 10.034 -10.656 -10.088 1.00 88.88 154 LYS A N 1
ATOM 1237 C CA . LYS A 1 154 ? 8.756 -11.301 -9.770 1.00 88.88 154 LYS A CA 1
ATOM 1238 C C . LYS A 1 154 ? 8.285 -12.303 -10.838 1.00 88.88 154 LYS A C 1
ATOM 1240 O O . LYS A 1 154 ? 7.279 -12.962 -10.622 1.00 88.88 154 LYS A O 1
ATOM 1245 N N . GLY A 1 155 ? 9.001 -12.447 -11.958 1.00 88.31 155 GLY A N 1
ATOM 1246 C CA . GLY A 1 155 ? 8.653 -13.392 -13.027 1.00 88.31 155 GLY A CA 1
ATOM 1247 C C . GLY A 1 155 ? 7.548 -12.914 -13.976 1.00 88.31 155 GLY A C 1
ATOM 1248 O O . GLY A 1 155 ? 7.050 -13.706 -14.768 1.00 88.31 155 GLY A O 1
ATOM 1249 N N . PHE A 1 156 ? 7.182 -11.630 -13.934 1.00 79.75 156 PHE A N 1
ATOM 1250 C CA . PHE A 1 156 ? 6.171 -11.044 -14.814 1.00 79.75 156 PHE A CA 1
ATOM 1251 C C . PHE A 1 156 ? 6.867 -10.352 -15.992 1.00 79.75 156 PHE A C 1
ATOM 1253 O O . PHE A 1 156 ? 7.281 -9.198 -15.875 1.00 79.75 156 PHE A O 1
ATOM 1260 N N . GLN A 1 157 ? 7.041 -11.068 -17.107 1.00 58.38 157 GLN A N 1
ATOM 1261 C CA . GLN A 1 157 ? 7.418 -10.477 -18.401 1.00 58.38 157 GLN A CA 1
ATOM 1262 C C . GLN A 1 157 ? 6.164 -10.110 -19.204 1.00 58.38 157 GLN A C 1
ATOM 1264 O O . GLN A 1 157 ? 5.130 -10.802 -19.064 1.00 58.38 157 GLN A O 1
#

Secondary structure (DSSP, 8-state):
--SSHHHHHHHHHHHHHHHHHHHGGGEEEEEEESHHHHTS--SEEEEEEEESS---HHHHHHHHHHHHHHHHHHSTT-EEEEEEEEHHHHHHT-STTSGGGGGGG-EEEEEE-SSHHHHHHHHHHHHTTS--EEEETTEEEEHHHHHHHHHHHHT--

Sequence (157 aa):
MQGRTLGREEFYNRILNLILNLLDAKVLGVIVFGSRVYMGEGNDIDLLVILDDELKLKEKIRLEAFIASKLRRTFKGATFDVHVFDVQGFQENLVPGSFLSGLALGYQVLYERGGVEEKIINFLKNLSKERCTLHNKYGTWNLGFHALILLKRKGFQ